Protein AF-A0AAD6YUY4-F1 (afdb_monomer)

Mean predicted aligned error: 8.73 Å

pLDDT: mean 89.83, std 7.48, range [63.25, 96.75]

Radius of gyration: 22.2 Å; Cα contacts (8 Å, |Δi|>4): 56; chains: 1; bounding box: 45×24×54 Å

Foldseek 3Di:
DPLVVVCVVVVHDSVLSVLQVVCCVVPVDSDDPCCPPDDDDLDDPVLLVVLVVVCVVPVPDDLVNSQVVCCVPPVGRDDSVVSVVSVD

Secondary structure (DSSP, 8-state):
--HHHHHHHTT--HHHHHHHHHHHHHHSSSS--GGGSSSPPSS-HHHHHHHHHHHHH-TT--HHHHHHHHHHHH-----HHHHHHHH-

Solvent-accessible surface area (backbone atoms only — not comparable to full-atom values): 5424 Å² total; per-residue (Å²): 133,59,54,61,60,53,15,62,76,66,76,44,62,48,69,56,46,48,50,40,53,51,37,29,74,74,71,75,37,78,67,84,58,67,93,75,64,74,82,81,68,90,70,44,76,65,55,52,52,50,54,50,51,51,40,73,76,38,76,87,63,50,64,65,59,52,33,51,51,38,30,76,77,67,76,38,91,60,56,60,69,56,54,54,65,72,74,106

InterPro domains:
  IPR009057 Homedomain-like superfamily [SSF46689] (2-88)

Organism: NCBI:txid153505

Structure (mmCIF, N/CA/C/O backbone):
data_AF-A0AAD6YUY4-F1
#
_entry.id   AF-A0AAD6YUY4-F1
#
loop_
_atom_site.group_PDB
_atom_site.id
_atom_site.type_symbol
_atom_site.label_atom_id
_atom_site.label_alt_id
_atom_site.label_comp_id
_atom_site.label_asym_id
_atom_site.label_entity_id
_atom_site.label_seq_id
_atom_site.pdbx_PDB_ins_code
_atom_site.Cartn_x
_atom_site.Cartn_y
_atom_site.Cartn_z
_atom_site.occupancy
_atom_site.B_iso_or_equiv
_atom_site.auth_seq_id
_atom_site.auth_comp_id
_atom_site.auth_asym_id
_atom_site.auth_atom_id
_atom_site.pdbx_PDB_model_num
ATOM 1 N N . LYS A 1 1 ? 26.909 0.422 -26.965 1.00 74.62 1 LYS A N 1
ATOM 2 C CA . LYS A 1 1 ? 27.008 -0.909 -27.617 1.00 74.62 1 LYS A CA 1
ATOM 3 C C . LYS A 1 1 ? 25.685 -1.203 -28.296 1.00 74.62 1 LYS A C 1
ATOM 5 O O . LYS A 1 1 ? 24.655 -0.849 -27.726 1.00 74.62 1 LYS A O 1
ATOM 10 N N . LYS A 1 2 ? 25.686 -1.786 -29.495 1.00 90.25 2 LYS A N 1
ATOM 11 C CA . LYS A 1 2 ? 24.427 -2.174 -30.150 1.00 90.25 2 LYS A CA 1
ATOM 12 C C . LYS A 1 2 ? 23.823 -3.381 -29.405 1.00 90.25 2 LYS A C 1
ATOM 14 O O . LYS A 1 2 ? 24.590 -4.240 -28.970 1.00 90.25 2 LYS A O 1
ATOM 19 N N . PRO A 1 3 ? 22.485 -3.498 -29.265 1.00 89.75 3 PRO A N 1
ATOM 20 C CA . PRO A 1 3 ? 21.855 -4.638 -28.584 1.00 89.75 3 PRO A CA 1
ATOM 21 C C . PRO A 1 3 ? 22.274 -6.002 -29.152 1.00 89.75 3 PRO A C 1
ATOM 23 O O . PRO A 1 3 ? 22.379 -6.974 -28.413 1.00 89.75 3 PRO A O 1
ATOM 26 N N . THR A 1 4 ? 22.575 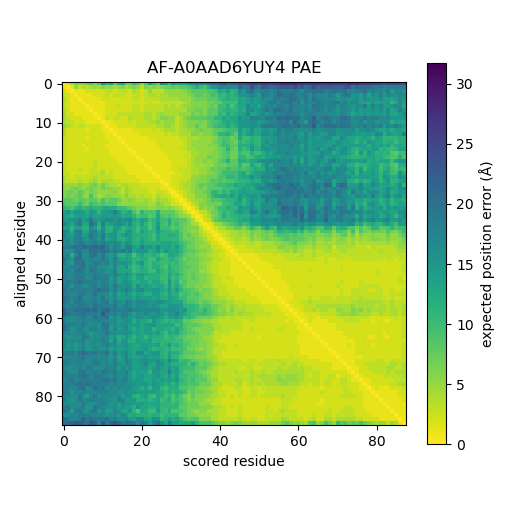-6.059 -30.451 1.00 93.25 4 THR A N 1
ATOM 27 C CA . THR A 1 4 ? 23.045 -7.261 -31.151 1.00 93.25 4 THR A CA 1
ATOM 28 C C . THR A 1 4 ? 24.422 -7.729 -30.676 1.00 93.25 4 THR A C 1
ATOM 30 O O . THR A 1 4 ? 24.636 -8.923 -30.519 1.00 93.25 4 THR A O 1
ATOM 33 N N . GLU A 1 5 ? 25.347 -6.806 -30.401 1.00 95.44 5 GLU A N 1
ATOM 34 C CA . GLU A 1 5 ? 26.692 -7.136 -29.901 1.00 95.44 5 GLU A CA 1
ATOM 35 C C . GLU A 1 5 ? 26.614 -7.731 -28.491 1.00 95.44 5 GLU A C 1
ATOM 37 O O . GLU A 1 5 ? 27.287 -8.710 -28.184 1.00 95.44 5 GLU A O 1
ATOM 42 N N . ILE A 1 6 ? 25.745 -7.158 -27.651 1.00 92.12 6 ILE A N 1
ATOM 43 C CA . ILE A 1 6 ? 25.480 -7.643 -26.291 1.00 92.12 6 ILE A CA 1
ATOM 44 C C . ILE A 1 6 ? 24.863 -9.045 -26.350 1.00 92.12 6 ILE A C 1
ATOM 46 O O . ILE A 1 6 ? 25.326 -9.943 -25.651 1.00 92.12 6 ILE A O 1
ATOM 50 N N . ALA A 1 7 ? 23.869 -9.237 -27.222 1.00 94.88 7 ALA A N 1
ATOM 51 C CA . ALA A 1 7 ? 23.186 -10.511 -27.423 1.00 94.88 7 ALA A CA 1
ATOM 52 C C . ALA A 1 7 ? 24.151 -11.634 -27.829 1.00 94.88 7 ALA A C 1
ATOM 54 O O . ALA A 1 7 ? 24.113 -12.706 -27.237 1.00 94.88 7 ALA A O 1
ATOM 55 N N . ILE A 1 8 ? 25.053 -11.359 -28.778 1.00 94.88 8 ILE A N 1
ATOM 56 C CA . ILE A 1 8 ? 26.082 -12.312 -29.217 1.00 94.88 8 ILE A CA 1
ATOM 57 C C . ILE A 1 8 ? 27.076 -12.600 -28.084 1.00 94.88 8 ILE A C 1
ATOM 59 O O . ILE A 1 8 ? 27.416 -13.752 -27.847 1.00 94.88 8 ILE A O 1
ATOM 63 N N . SER A 1 9 ? 27.527 -11.572 -27.356 1.00 96.75 9 SER A N 1
ATOM 64 C CA . SER A 1 9 ? 28.524 -11.745 -26.287 1.00 96.75 9 SER A CA 1
ATOM 65 C C . SER A 1 9 ? 28.022 -12.535 -25.074 1.00 96.75 9 SER A C 1
ATOM 67 O O . SER A 1 9 ? 28.824 -13.152 -24.381 1.00 96.75 9 SER A O 1
ATOM 69 N N . LEU A 1 10 ? 26.714 -12.489 -24.807 1.00 93.75 10 LEU A N 1
ATOM 70 C CA . LEU A 1 10 ? 26.075 -13.129 -23.655 1.00 93.75 10 LEU A CA 1
ATOM 71 C C . LEU A 1 10 ? 25.272 -14.382 -24.039 1.00 93.75 10 LEU A C 1
ATOM 73 O O . LEU A 1 10 ? 24.556 -14.905 -23.190 1.00 93.75 10 LEU A O 1
ATOM 77 N N . ASP A 1 11 ? 25.352 -14.811 -25.302 1.00 95.31 11 ASP A N 1
ATOM 78 C CA . ASP A 1 11 ? 24.587 -15.928 -25.872 1.00 95.31 11 ASP A CA 1
ATOM 79 C C . ASP A 1 11 ? 23.091 -15.884 -25.502 1.00 95.31 11 ASP A C 1
ATOM 81 O O . ASP A 1 11 ? 22.509 -16.814 -24.944 1.00 95.31 11 ASP A O 1
ATOM 85 N N . MET A 1 12 ? 22.455 -14.736 -25.761 1.00 94.25 12 MET A N 1
ATOM 86 C CA . MET A 1 12 ? 21.044 -14.516 -25.440 1.00 94.25 12 MET A CA 1
ATOM 87 C C . MET A 1 12 ? 20.264 -13.926 -26.615 1.00 94.25 12 MET A C 1
ATOM 89 O O . MET A 1 12 ? 20.818 -13.185 -27.429 1.00 94.25 12 MET A O 1
ATOM 93 N N . PRO A 1 13 ? 18.943 -14.166 -26.705 1.00 96.75 13 PRO A N 1
ATOM 94 C CA . PRO A 1 13 ? 18.133 -13.577 -27.762 1.00 96.75 13 PRO A CA 1
ATOM 95 C C . PRO A 1 13 ? 18.148 -12.043 -27.712 1.00 96.75 13 PRO A C 1
ATOM 97 O O . PRO A 1 13 ? 17.933 -11.441 -26.659 1.00 96.75 13 PRO A O 1
ATOM 100 N N . VAL A 1 14 ? 18.276 -11.395 -28.876 1.00 95.62 14 VAL A N 1
ATOM 101 C CA . VAL A 1 14 ? 18.278 -9.920 -29.012 1.00 95.62 14 VAL A CA 1
ATOM 102 C C . VAL A 1 14 ? 17.060 -9.274 -28.337 1.00 95.62 14 VAL A C 1
ATOM 104 O O . VAL A 1 14 ? 17.173 -8.221 -27.711 1.00 95.62 14 VAL A O 1
ATOM 107 N N . ARG A 1 15 ? 15.900 -9.941 -28.393 1.00 95.38 15 ARG A N 1
ATOM 108 C CA . ARG A 1 15 ? 14.655 -9.488 -27.754 1.00 95.38 15 ARG A CA 1
ATOM 109 C C . ARG A 1 15 ? 14.774 -9.353 -26.230 1.00 95.38 15 ARG A C 1
ATOM 111 O O . ARG A 1 15 ? 14.116 -8.491 -25.653 1.00 95.38 15 ARG A O 1
ATOM 118 N N . VAL A 1 16 ? 15.582 -10.191 -25.576 1.00 93.75 16 VAL A N 1
ATOM 119 C CA . VAL A 1 16 ? 15.817 -10.132 -24.122 1.00 93.75 16 VAL A CA 1
ATOM 120 C C . VAL A 1 16 ? 16.635 -8.890 -23.786 1.00 93.75 16 VAL A C 1
ATOM 122 O O . VAL A 1 16 ? 16.208 -8.095 -22.954 1.00 93.75 16 VAL A O 1
ATOM 125 N N . VAL A 1 17 ? 17.735 -8.661 -24.509 1.00 94.56 17 VAL A N 1
ATOM 126 C CA . VAL A 1 17 ? 18.574 -7.461 -24.355 1.00 94.56 17 VAL A CA 1
ATOM 127 C C . VAL A 1 17 ? 17.752 -6.188 -24.552 1.00 94.56 17 VAL A C 1
ATOM 129 O O . VAL A 1 17 ? 17.816 -5.275 -23.735 1.00 94.56 17 VAL A O 1
ATOM 132 N N . GLN A 1 18 ? 16.935 -6.137 -25.606 1.00 94.69 18 GLN A N 1
ATOM 133 C CA . GLN A 1 18 ? 16.073 -4.986 -25.883 1.00 94.69 18 GLN A CA 1
ATOM 134 C C . GLN A 1 18 ? 15.068 -4.723 -24.755 1.00 94.69 18 GLN A C 1
ATOM 136 O O . GLN A 1 18 ? 14.914 -3.578 -24.344 1.00 94.69 18 GLN A O 1
ATOM 141 N N . ARG A 1 19 ? 14.423 -5.767 -24.215 1.00 92.38 19 ARG A 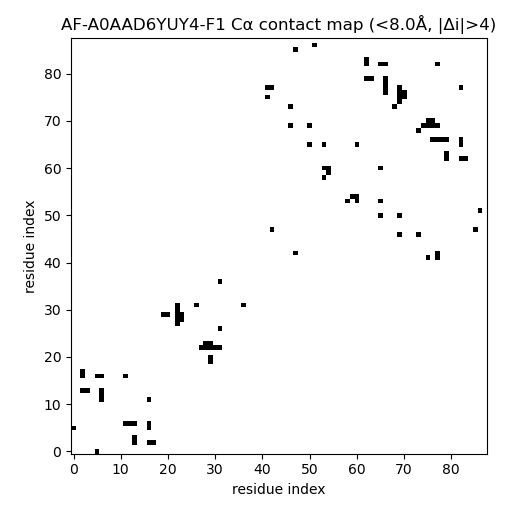N 1
ATOM 142 C CA . ARG A 1 19 ? 13.484 -5.638 -23.086 1.00 92.38 19 ARG A CA 1
ATOM 143 C C . ARG A 1 19 ? 14.161 -5.170 -21.803 1.00 92.38 19 ARG A C 1
ATOM 145 O O . ARG A 1 19 ? 13.584 -4.360 -21.083 1.00 92.38 19 ARG A O 1
ATOM 152 N N . VAL A 1 20 ? 15.368 -5.656 -21.524 1.00 92.31 20 VAL A N 1
ATOM 153 C CA . VAL A 1 20 ? 16.150 -5.232 -20.354 1.00 92.31 20 VAL A CA 1
ATOM 154 C C . VAL A 1 20 ? 16.546 -3.761 -20.481 1.00 92.31 20 VAL A C 1
ATOM 156 O O . VAL A 1 20 ? 16.327 -2.996 -19.548 1.00 92.31 20 VAL A O 1
ATOM 159 N N . ILE A 1 21 ? 17.039 -3.340 -21.651 1.00 92.94 21 ILE A N 1
ATOM 160 C CA . ILE A 1 21 ? 17.370 -1.932 -21.924 1.00 92.94 21 ILE A CA 1
ATOM 161 C C . ILE A 1 21 ? 16.125 -1.046 -21.816 1.00 92.94 21 ILE A C 1
ATOM 163 O O . ILE A 1 21 ? 16.187 0.026 -21.225 1.00 92.94 21 ILE A O 1
ATOM 167 N N . GLN A 1 22 ? 14.992 -1.488 -22.365 1.00 92.25 22 GLN A N 1
ATOM 168 C CA . GLN A 1 22 ? 13.735 -0.754 -22.260 1.00 92.25 22 GLN A CA 1
ATOM 169 C C . GLN A 1 22 ? 13.309 -0.588 -20.796 1.00 92.25 22 GLN A C 1
ATOM 171 O O . GLN A 1 22 ? 13.026 0.527 -20.378 1.00 92.25 22 GLN A O 1
ATOM 176 N N . THR A 1 23 ? 13.326 -1.670 -20.012 1.00 90.75 23 THR A N 1
ATOM 177 C CA . THR A 1 23 ? 12.985 -1.622 -18.580 1.00 90.75 23 THR A CA 1
ATOM 178 C C . THR A 1 23 ? 13.904 -0.654 -17.833 1.00 90.75 23 THR A C 1
ATOM 180 O O . THR A 1 23 ? 13.418 0.213 -17.114 1.00 90.75 23 THR A O 1
ATOM 183 N N . TRP A 1 24 ? 15.213 -0.719 -18.083 1.00 91.62 24 TRP A N 1
ATOM 184 C CA . TRP A 1 24 ? 16.182 0.205 -17.495 1.00 91.62 24 TRP A CA 1
ATOM 185 C C . TRP A 1 24 ? 15.903 1.668 -17.858 1.00 91.62 24 TRP A C 1
ATOM 187 O O . TRP A 1 24 ? 15.949 2.536 -16.995 1.00 91.62 24 TRP A O 1
ATOM 197 N N . ASN A 1 25 ? 15.578 1.954 -19.118 1.00 92.31 25 ASN A N 1
ATOM 198 C CA . ASN A 1 25 ? 15.277 3.318 -19.552 1.00 92.31 25 ASN A CA 1
ATOM 199 C C . ASN A 1 25 ? 13.957 3.850 -18.973 1.00 92.31 25 ASN A C 1
ATOM 201 O O . ASN A 1 25 ? 13.817 5.055 -18.798 1.00 92.31 25 ASN A O 1
ATOM 205 N N . GLU A 1 26 ? 12.989 2.971 -18.707 1.00 89.81 26 GLU A N 1
ATOM 206 C CA . GLU A 1 26 ? 11.682 3.345 -18.160 1.00 89.81 26 GLU A CA 1
ATOM 207 C C . GLU A 1 26 ? 11.718 3.581 -16.646 1.00 89.81 26 GLU A C 1
ATOM 209 O O . GLU A 1 26 ? 11.106 4.535 -16.173 1.00 89.81 26 GLU A O 1
ATOM 214 N N . ILE A 1 27 ? 12.391 2.710 -15.884 1.00 87.44 27 ILE A N 1
ATOM 215 C CA . ILE A 1 27 ? 12.324 2.718 -14.410 1.00 87.44 27 ILE A CA 1
ATOM 216 C C . ILE A 1 27 ? 13.683 2.836 -13.709 1.00 87.44 27 ILE A C 1
ATOM 218 O O . ILE A 1 27 ? 13.722 2.907 -12.487 1.00 87.44 27 ILE A O 1
ATOM 222 N N . GLY A 1 28 ? 14.799 2.848 -14.443 1.00 88.62 28 GLY A N 1
ATOM 223 C CA . GLY A 1 28 ? 16.147 2.885 -13.859 1.00 88.62 28 GLY A CA 1
ATOM 224 C C . GLY A 1 28 ? 16.575 1.583 -13.175 1.00 88.62 28 GLY A C 1
ATOM 225 O O . GLY A 1 28 ? 17.624 1.541 -12.542 1.00 88.62 28 GLY A O 1
ATOM 226 N N . GLU A 1 29 ? 15.783 0.517 -13.309 1.00 86.12 29 GLU A N 1
ATOM 227 C CA . GLU A 1 29 ? 16.053 -0.805 -12.749 1.00 86.12 29 GLU A CA 1
ATOM 228 C C . GLU A 1 29 ? 15.863 -1.899 -13.805 1.00 86.12 29 GLU A C 1
ATOM 230 O O . GLU A 1 29 ? 15.152 -1.740 -14.796 1.00 86.12 29 GLU A O 1
ATOM 235 N N . VAL A 1 30 ? 16.516 -3.043 -13.598 1.00 83.62 30 VAL A N 1
ATOM 236 C CA . VAL A 1 30 ? 16.445 -4.198 -14.513 1.00 83.62 30 VAL A CA 1
ATOM 237 C C . VAL A 1 30 ? 15.182 -5.035 -14.275 1.00 83.62 30 VAL A C 1
ATOM 239 O O . VAL A 1 30 ? 14.683 -5.688 -15.193 1.00 83.62 30 VAL A O 1
ATOM 242 N N . CYS A 1 31 ? 14.642 -4.999 -13.057 1.00 79.12 31 CYS A N 1
ATOM 243 C CA . CYS A 1 31 ? 13.471 -5.763 -12.648 1.00 79.12 31 CYS A CA 1
ATOM 244 C C . CYS A 1 31 ? 12.358 -4.808 -12.225 1.00 79.12 31 CYS A C 1
ATOM 246 O O . CYS A 1 31 ? 12.569 -3.946 -11.383 1.00 79.12 31 CYS A O 1
ATOM 248 N N . ARG A 1 32 ? 11.144 -5.004 -12.743 1.00 77.25 32 ARG A N 1
ATOM 249 C CA . ARG A 1 32 ? 9.958 -4.369 -12.158 1.00 77.25 32 ARG A CA 1
ATOM 250 C C . ARG A 1 32 ? 9.637 -5.097 -10.858 1.00 77.25 32 ARG A C 1
ATOM 252 O O . ARG A 1 32 ? 9.246 -6.266 -10.906 1.00 77.25 32 ARG A O 1
ATOM 259 N N . ASP A 1 33 ? 9.815 -4.440 -9.714 1.00 72.81 33 ASP A N 1
ATOM 260 C CA . ASP A 1 33 ? 9.379 -5.018 -8.444 1.00 72.81 33 ASP A CA 1
ATOM 261 C C . ASP A 1 33 ? 7.867 -5.294 -8.525 1.00 72.81 33 ASP A C 1
ATOM 263 O O . ASP A 1 33 ? 7.070 -4.444 -8.937 1.00 72.81 33 ASP A O 1
ATOM 267 N N . ARG A 1 34 ? 7.469 -6.515 -8.152 1.00 66.25 34 ARG A N 1
ATOM 268 C CA . ARG A 1 34 ? 6.064 -6.944 -8.142 1.00 66.25 34 ARG A CA 1
ATOM 269 C C . ARG A 1 34 ? 5.208 -6.054 -7.249 1.00 66.25 34 ARG A C 1
ATOM 271 O O . ARG A 1 34 ? 4.013 -5.953 -7.497 1.00 66.25 34 ARG A O 1
ATOM 278 N N . ARG A 1 35 ? 5.816 -5.373 -6.271 1.00 64.19 35 ARG A N 1
ATOM 279 C CA . ARG A 1 35 ? 5.163 -4.363 -5.427 1.00 64.19 35 ARG A CA 1
ATOM 280 C C . ARG A 1 35 ? 4.519 -3.221 -6.222 1.00 64.19 35 ARG A C 1
ATOM 282 O O . ARG A 1 35 ? 3.559 -2.637 -5.733 1.00 64.19 35 ARG A O 1
ATOM 289 N N . TYR A 1 36 ? 4.988 -2.941 -7.440 1.00 63.25 36 TYR A N 1
ATOM 290 C CA . TYR A 1 36 ? 4.450 -1.887 -8.314 1.00 63.25 36 TYR A CA 1
ATOM 291 C C . TYR A 1 36 ? 3.592 -2.422 -9.468 1.00 63.25 36 TYR A C 1
ATOM 293 O O . TYR A 1 36 ? 3.144 -1.655 -10.319 1.00 63.25 36 TYR A O 1
ATOM 301 N N . ILE A 1 37 ? 3.372 -3.738 -9.532 1.00 69.94 37 ILE A N 1
ATOM 302 C CA . ILE A 1 37 ? 2.588 -4.370 -10.592 1.00 69.94 37 ILE A CA 1
ATOM 303 C C . ILE A 1 37 ? 1.176 -4.634 -10.062 1.00 69.94 37 ILE A C 1
ATOM 305 O O . ILE A 1 37 ? 0.968 -5.538 -9.258 1.00 69.94 37 ILE A O 1
ATOM 309 N N . GLY A 1 38 ? 0.195 -3.874 -10.555 1.00 75.69 38 GLY A N 1
ATOM 310 C CA . GLY A 1 38 ? -1.227 -4.082 -10.265 1.00 75.69 38 GLY A CA 1
ATOM 311 C C . GLY A 1 38 ? -1.923 -2.863 -9.660 1.00 75.69 38 GLY A C 1
ATOM 312 O O . GLY A 1 38 ? -1.394 -1.753 -9.666 1.00 75.69 38 GLY A O 1
ATOM 313 N N . ARG A 1 39 ? -3.148 -3.069 -9.161 1.00 77.44 39 ARG A N 1
ATOM 314 C CA . ARG A 1 39 ? -3.913 -2.031 -8.458 1.00 77.44 39 ARG A CA 1
ATOM 315 C C . ARG A 1 39 ? -3.301 -1.808 -7.076 1.00 77.44 39 ARG A C 1
ATOM 317 O O . ARG A 1 39 ? -3.072 -2.775 -6.353 1.00 77.44 39 ARG A O 1
ATOM 324 N N . ALA A 1 40 ? -3.090 -0.545 -6.709 1.00 77.19 40 ALA A N 1
ATOM 325 C CA . ALA A 1 40 ? -2.651 -0.195 -5.365 1.00 77.19 40 ALA A CA 1
ATOM 326 C C . ALA A 1 40 ? -3.637 -0.754 -4.316 1.00 77.19 40 ALA A C 1
ATOM 328 O O . ALA A 1 40 ? -4.855 -0.661 -4.519 1.00 77.19 40 ALA A O 1
ATOM 329 N N . PRO A 1 41 ? -3.144 -1.357 -3.220 1.00 78.94 41 PRO A N 1
ATOM 330 C CA . PRO A 1 41 ? -4.006 -1.831 -2.147 1.00 78.94 41 PRO A CA 1
ATOM 331 C C . PRO A 1 41 ? -4.767 -0.658 -1.516 1.00 78.94 41 PRO A C 1
ATOM 333 O O . PRO A 1 41 ? -4.226 0.436 -1.378 1.00 78.94 41 PRO A O 1
ATOM 336 N N . LEU A 1 42 ? -6.021 -0.898 -1.116 1.00 82.50 42 LEU A N 1
ATOM 337 C CA . LEU A 1 42 ? -6.838 0.095 -0.399 1.00 82.50 42 LEU A CA 1
ATOM 338 C C . LEU A 1 42 ? -6.215 0.466 0.960 1.00 82.50 42 LEU A C 1
ATOM 340 O O . LEU A 1 42 ? -6.256 1.619 1.382 1.00 82.50 42 LEU A O 1
ATOM 344 N N . MET A 1 43 ? -5.591 -0.509 1.626 1.00 85.88 43 MET A N 1
ATOM 345 C CA . MET A 1 43 ? -4.832 -0.280 2.853 1.00 85.88 43 MET A CA 1
ATOM 346 C C . MET A 1 43 ? -3.455 0.294 2.517 1.00 85.88 43 MET A C 1
ATOM 348 O O . MET A 1 43 ? -2.578 -0.406 2.009 1.00 85.88 43 MET A O 1
ATOM 352 N N . SER A 1 44 ? -3.270 1.579 2.817 1.00 88.94 44 SER A N 1
ATOM 353 C CA . SER A 1 44 ? -1.960 2.217 2.804 1.00 88.94 44 SER A CA 1
ATOM 354 C C . SER A 1 44 ? -1.147 1.768 4.027 1.00 88.94 44 SER A C 1
ATOM 356 O O . SER A 1 44 ? -1.725 1.362 5.040 1.00 88.94 44 SER A O 1
ATOM 358 N N . PRO A 1 45 ? 0.189 1.910 4.003 1.00 89.94 45 PRO A N 1
ATOM 359 C CA . PRO A 1 45 ? 1.024 1.627 5.169 1.00 89.94 45 PRO A CA 1
ATOM 360 C C . PRO A 1 45 ? 0.614 2.410 6.426 1.00 89.94 45 PRO A C 1
ATOM 362 O O . PRO A 1 45 ? 0.802 1.921 7.537 1.00 89.94 45 PRO A O 1
ATOM 365 N N . ASN A 1 46 ? 0.046 3.609 6.265 1.00 91.19 46 ASN A N 1
ATOM 366 C CA . ASN A 1 46 ? -0.432 4.412 7.389 1.00 91.19 46 ASN A CA 1
ATOM 367 C C . ASN A 1 46 ? -1.705 3.819 8.001 1.00 91.19 46 ASN A C 1
ATOM 369 O O . ASN A 1 46 ? -1.805 3.759 9.222 1.00 91.19 46 ASN A O 1
ATOM 373 N N . HIS A 1 47 ? -2.623 3.305 7.177 1.00 92.19 47 HIS A N 1
ATOM 374 C CA . HIS A 1 47 ? -3.836 2.637 7.666 1.00 92.19 47 HIS A CA 1
ATOM 375 C C . HIS A 1 47 ? -3.481 1.346 8.407 1.00 92.19 47 HIS A C 1
ATOM 377 O O . HIS A 1 47 ? -4.060 1.055 9.447 1.00 92.19 47 HIS A O 1
ATOM 383 N N . CYS A 1 48 ? -2.470 0.607 7.932 1.00 92.25 48 CYS A N 1
ATOM 384 C CA . CYS A 1 48 ? -1.969 -0.570 8.643 1.00 92.25 48 CYS A CA 1
ATOM 385 C C . CYS A 1 48 ? -1.399 -0.206 10.021 1.00 92.25 48 CYS A C 1
ATOM 387 O O . CYS A 1 48 ? -1.688 -0.889 10.996 1.00 92.25 48 CYS A O 1
ATOM 389 N N . LYS A 1 49 ? -0.612 0.874 10.121 1.00 93.56 49 LYS A N 1
ATOM 390 C CA . LYS A 1 49 ? -0.071 1.344 11.409 1.00 93.56 49 LYS A CA 1
ATOM 391 C C . LYS A 1 49 ? -1.171 1.773 12.373 1.00 93.56 49 LYS A C 1
ATOM 393 O O . LYS A 1 49 ? -1.102 1.437 13.547 1.00 93.56 49 LYS A O 1
ATOM 398 N N . PHE A 1 50 ? -2.169 2.495 11.873 1.00 93.06 50 PHE A N 1
ATOM 399 C CA . PHE A 1 50 ? -3.319 2.903 12.671 1.00 93.06 50 PHE A CA 1
ATOM 400 C C . PHE A 1 50 ? -4.098 1.689 13.193 1.00 93.06 50 PHE A C 1
ATOM 402 O O . PHE A 1 50 ? -4.348 1.585 14.388 1.00 93.06 50 PHE A O 1
ATOM 409 N N . MET A 1 51 ? -4.382 0.719 12.322 1.00 93.19 51 MET A N 1
ATOM 410 C CA . MET A 1 51 ? -5.044 -0.526 12.705 1.00 93.19 51 MET A CA 1
ATOM 411 C C . MET A 1 51 ? -4.253 -1.304 13.769 1.00 93.19 51 MET A C 1
ATOM 413 O O . MET A 1 51 ? -4.842 -1.809 14.719 1.00 93.19 51 MET A O 1
ATOM 417 N N . LEU A 1 52 ? -2.923 -1.381 13.644 1.00 93.44 52 LEU A N 1
ATOM 418 C CA . LEU A 1 52 ? -2.073 -2.011 14.659 1.00 93.44 52 LEU A CA 1
ATOM 419 C C . LEU A 1 52 ? -2.146 -1.269 15.999 1.00 93.44 52 LEU A C 1
ATOM 421 O O . LEU A 1 52 ? -2.299 -1.913 17.030 1.00 93.44 52 LEU A O 1
ATOM 425 N N . ALA A 1 53 ? -2.119 0.066 15.985 1.00 94.06 53 ALA A N 1
ATOM 426 C CA . ALA A 1 53 ? -2.257 0.870 17.197 1.00 94.06 53 ALA A CA 1
ATOM 427 C C . ALA A 1 53 ? -3.623 0.669 17.886 1.00 94.06 53 ALA A C 1
ATOM 429 O O . ALA A 1 53 ? -3.681 0.596 19.112 1.00 94.06 53 ALA A O 1
ATOM 430 N N . LEU A 1 54 ? -4.710 0.521 17.115 1.00 93.25 54 LEU A N 1
ATOM 431 C CA . LEU A 1 54 ? -6.035 0.196 17.659 1.00 93.25 54 LEU A CA 1
ATOM 432 C C . LEU A 1 54 ? -6.038 -1.152 18.385 1.00 93.25 54 LEU A C 1
ATOM 434 O O . LEU A 1 54 ? -6.546 -1.247 19.501 1.00 93.25 54 LEU A O 1
ATOM 438 N N . VAL A 1 55 ? -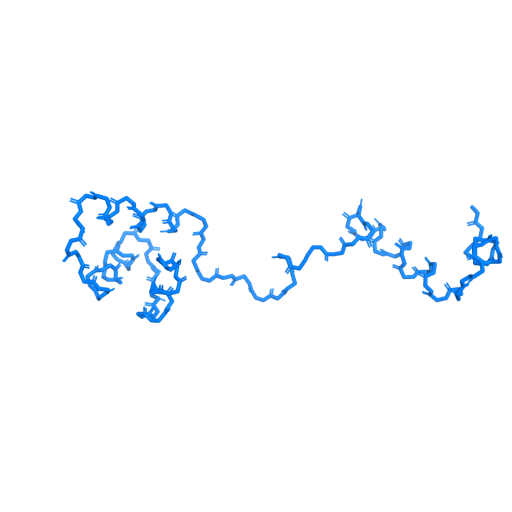5.444 -2.180 17.776 1.00 94.12 55 VAL A N 1
ATOM 439 C CA . VAL A 1 55 ? -5.364 -3.524 18.369 1.00 94.12 55 VAL A CA 1
ATOM 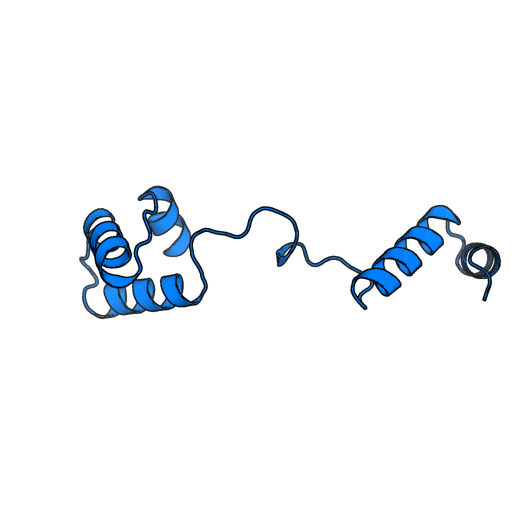440 C C . VAL A 1 55 ? -4.448 -3.540 19.596 1.00 94.12 55 VAL A C 1
ATOM 442 O O . VAL A 1 55 ? -4.757 -4.205 20.581 1.00 94.12 55 VAL A O 1
ATOM 445 N N . GLU A 1 56 ? -3.349 -2.783 19.584 1.00 94.56 56 GLU A N 1
ATOM 446 C CA . GLU A 1 56 ? -2.474 -2.631 20.754 1.00 94.56 56 GLU A CA 1
ATOM 447 C C . GLU A 1 56 ? -3.195 -1.961 21.933 1.00 94.56 56 GLU A C 1
ATOM 449 O O . GLU A 1 56 ? -2.989 -2.349 23.083 1.00 94.56 56 GLU A O 1
ATOM 454 N N . GLN A 1 57 ? -4.059 -0.978 21.662 1.00 94.75 57 GLN A N 1
ATOM 455 C CA . GLN A 1 57 ? -4.833 -0.284 22.690 1.00 94.75 57 GLN A CA 1
ATOM 456 C C . GLN A 1 57 ? -6.022 -1.115 23.200 1.00 94.75 57 GLN A C 1
ATOM 458 O O . GLN A 1 57 ? -6.318 -1.092 24.397 1.00 94.75 57 GLN A O 1
ATOM 463 N N . LYS A 1 58 ? -6.711 -1.835 22.307 1.00 93.94 58 LYS A N 1
ATOM 464 C CA . LYS A 1 58 ? -7.869 -2.687 22.608 1.00 93.94 58 LYS A CA 1
ATOM 465 C C . LYS A 1 58 ? -7.702 -4.044 21.902 1.00 93.94 58 LYS A C 1
ATOM 467 O O . LYS A 1 58 ? -8.181 -4.207 20.783 1.00 93.94 58 LYS A O 1
ATOM 472 N N . PRO A 1 59 ? -7.077 -5.040 22.553 1.00 91.50 59 PRO A N 1
ATOM 473 C CA . PRO A 1 59 ? -6.840 -6.354 21.944 1.00 91.50 59 PRO A CA 1
ATOM 474 C C . PRO A 1 59 ? -8.121 -7.127 21.607 1.00 91.50 59 PRO A C 1
ATOM 476 O O . PRO A 1 59 ? -8.139 -7.901 20.656 1.00 91.50 59 PRO A O 1
ATOM 479 N N . ASP A 1 60 ? -9.196 -6.884 22.362 1.00 9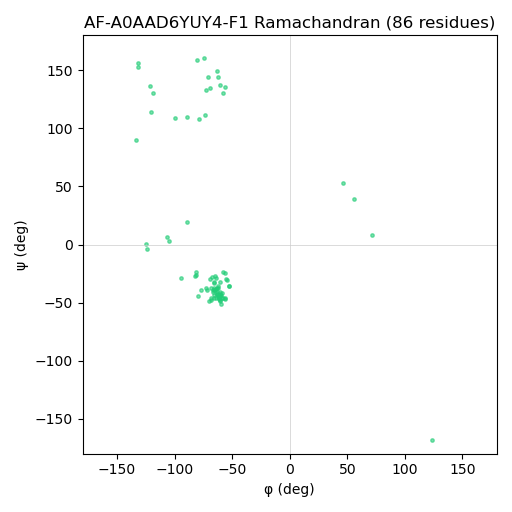4.06 60 ASP A N 1
ATOM 480 C CA . ASP A 1 60 ? -10.507 -7.524 22.181 1.00 94.06 60 ASP A CA 1
ATOM 481 C C . ASP A 1 60 ? -11.420 -6.749 21.208 1.00 94.06 60 ASP A C 1
ATOM 483 O O . ASP A 1 60 ? -12.643 -6.883 21.256 1.00 94.06 60 ASP A O 1
ATOM 487 N N . ILE A 1 61 ? -10.851 -5.877 20.369 1.00 94.56 61 ILE A N 1
ATOM 488 C CA . ILE A 1 61 ? -11.604 -5.143 19.348 1.00 94.56 61 ILE A CA 1
ATOM 489 C C . ILE A 1 61 ? -12.089 -6.100 18.249 1.00 94.56 61 ILE A C 1
ATOM 491 O O . ILE A 1 61 ? -11.337 -6.943 17.749 1.00 94.56 61 ILE A O 1
ATOM 495 N N . TYR A 1 62 ? -13.353 -5.972 17.857 1.00 95.38 62 TYR A N 1
ATOM 496 C CA . TYR A 1 62 ? -13.917 -6.761 16.768 1.00 95.38 62 TYR A CA 1
ATOM 497 C C . TYR A 1 62 ? -13.535 -6.183 15.397 1.00 95.38 62 TYR A C 1
ATOM 499 O O . TYR A 1 62 ? -13.162 -5.019 15.251 1.00 95.38 62 TYR A O 1
ATOM 507 N N . LEU A 1 63 ? -13.607 -7.015 14.355 1.00 94.19 63 LEU A N 1
ATOM 508 C CA . LEU A 1 63 ? -13.210 -6.614 12.999 1.00 94.19 63 LEU A CA 1
ATOM 509 C C . LEU A 1 63 ? -14.112 -5.519 12.409 1.00 94.19 63 LEU A C 1
ATOM 511 O O . LEU A 1 63 ? -13.639 -4.708 11.619 1.00 94.19 63 LEU A O 1
ATOM 515 N N . ASP A 1 64 ? -15.394 -5.524 12.755 1.00 95.69 64 ASP A N 1
ATOM 516 C CA . ASP A 1 64 ? -16.375 -4.508 12.367 1.00 95.69 64 ASP A CA 1
ATOM 517 C C . ASP A 1 64 ? -16.157 -3.189 13.115 1.00 95.69 64 ASP A C 1
ATOM 519 O O . ASP A 1 64 ? -16.212 -2.135 12.491 1.00 95.69 64 ASP A O 1
ATOM 523 N N . GLU A 1 65 ? -15.783 -3.232 14.395 1.00 95.50 65 GLU A N 1
ATOM 524 C CA . GLU A 1 65 ? -15.348 -2.035 15.133 1.00 95.50 65 GLU A CA 1
ATOM 525 C C . GLU A 1 65 ? -14.099 -1.403 14.488 1.00 95.50 65 GLU A C 1
ATOM 527 O O . GLU A 1 65 ? -14.035 -0.189 14.302 1.00 95.50 65 GLU A O 1
ATOM 532 N N . ILE A 1 66 ? -13.115 -2.216 14.073 1.00 94.38 66 ILE A N 1
ATOM 533 C CA . ILE A 1 66 ? -11.947 -1.721 13.321 1.00 94.38 66 ILE A CA 1
ATOM 534 C C . ILE A 1 66 ? -12.382 -1.079 11.993 1.00 94.38 66 ILE A C 1
ATOM 536 O O . ILE A 1 66 ? -11.816 -0.060 11.590 1.00 94.38 66 ILE A O 1
ATOM 540 N N . GLN A 1 67 ? -13.350 -1.675 11.289 1.00 95.69 67 GLN A N 1
ATOM 541 C CA . GLN A 1 67 ? -13.877 -1.122 10.039 1.00 95.69 67 GLN A CA 1
ATOM 542 C C . GLN A 1 67 ? -14.507 0.254 10.271 1.00 95.69 67 GLN A C 1
ATOM 544 O O . GLN A 1 67 ? -14.231 1.180 9.508 1.00 95.69 67 GLN A O 1
ATOM 549 N N . GLU A 1 68 ? -15.314 0.394 11.323 1.00 95.94 68 GLU A N 1
ATOM 550 C CA . GLU A 1 68 ? -15.935 1.661 11.705 1.00 95.94 68 GLU A CA 1
ATOM 551 C C . GLU A 1 68 ? -14.885 2.729 12.025 1.00 95.94 68 GLU A C 1
ATOM 553 O O . GLU A 1 68 ? -14.951 3.826 11.475 1.00 95.94 68 GLU A O 1
ATOM 558 N N . GLU A 1 69 ? -13.867 2.409 12.825 1.00 94.38 69 GLU A N 1
ATOM 559 C CA . GLU A 1 69 ? -12.789 3.350 13.160 1.00 94.38 69 GLU A CA 1
ATOM 560 C C . GLU A 1 69 ? -11.978 3.781 11.927 1.00 94.38 69 GLU A C 1
ATOM 562 O O . GLU A 1 69 ? -11.653 4.960 11.761 1.00 94.38 69 GLU A O 1
ATOM 567 N N . LEU A 1 70 ? -11.678 2.847 11.015 1.00 93.62 70 LEU A N 1
ATOM 568 C CA . LEU A 1 70 ? -11.000 3.156 9.750 1.00 93.62 70 LEU A CA 1
ATOM 569 C C . LEU A 1 70 ? -11.844 4.068 8.854 1.00 93.62 70 LEU A C 1
ATOM 571 O O . LEU A 1 70 ? -11.303 4.979 8.221 1.00 93.62 70 LEU A O 1
ATOM 575 N N . TYR A 1 71 ? -13.157 3.859 8.823 1.00 94.81 71 TYR A N 1
ATOM 576 C CA . TYR A 1 71 ? -14.068 4.722 8.087 1.00 94.81 71 TYR A CA 1
ATOM 577 C C . TYR A 1 71 ? -14.163 6.112 8.731 1.00 94.81 71 TYR A C 1
ATOM 579 O O . TYR A 1 71 ? -13.989 7.117 8.048 1.00 94.81 71 TYR A O 1
ATOM 587 N N . MET A 1 72 ? -14.353 6.190 10.050 1.00 94.56 72 MET A N 1
ATOM 588 C CA . MET A 1 72 ? -14.528 7.461 10.760 1.00 94.56 72 MET A CA 1
ATOM 589 C C . MET A 1 72 ? -13.274 8.342 10.743 1.00 94.56 72 MET A C 1
ATOM 591 O O . MET A 1 72 ? -13.391 9.560 10.617 1.00 94.56 72 MET A O 1
ATOM 595 N N . GLN A 1 73 ? -12.079 7.757 10.872 1.00 92.62 73 GLN A N 1
ATOM 596 C CA . GLN A 1 73 ? -10.837 8.532 10.986 1.00 92.62 73 GLN A CA 1
ATOM 597 C C . GLN A 1 73 ? -10.119 8.745 9.650 1.00 92.62 73 GLN A C 1
ATOM 599 O O . GLN A 1 73 ? -9.417 9.745 9.482 1.00 92.62 73 GLN A O 1
ATOM 604 N N . HIS A 1 74 ? -10.271 7.816 8.703 1.00 91.19 74 HIS A N 1
ATOM 605 C CA . HIS A 1 74 ? -9.512 7.814 7.451 1.00 91.19 74 HIS A CA 1
ATOM 606 C C . HIS A 1 74 ? -10.377 7.795 6.181 1.00 91.19 74 HIS A C 1
ATOM 608 O O . HIS A 1 74 ? -9.798 7.819 5.096 1.00 91.19 74 HIS A O 1
ATOM 614 N N . ASP A 1 75 ? -11.712 7.798 6.295 1.00 92.56 75 ASP A N 1
ATOM 615 C CA . ASP A 1 75 ? -12.674 7.756 5.175 1.00 92.56 75 ASP A CA 1
ATOM 616 C C . ASP A 1 75 ? -12.457 6.549 4.247 1.00 92.56 75 ASP A C 1
ATOM 618 O O . ASP A 1 75 ? -12.511 6.628 3.018 1.00 92.56 75 ASP A O 1
ATOM 622 N N . ILE A 1 76 ? -12.129 5.401 4.850 1.00 91.75 76 ILE A N 1
ATOM 623 C CA . ILE A 1 76 ? -11.815 4.174 4.120 1.00 91.75 76 ILE A CA 1
ATOM 624 C C . ILE A 1 76 ? -12.768 3.063 4.506 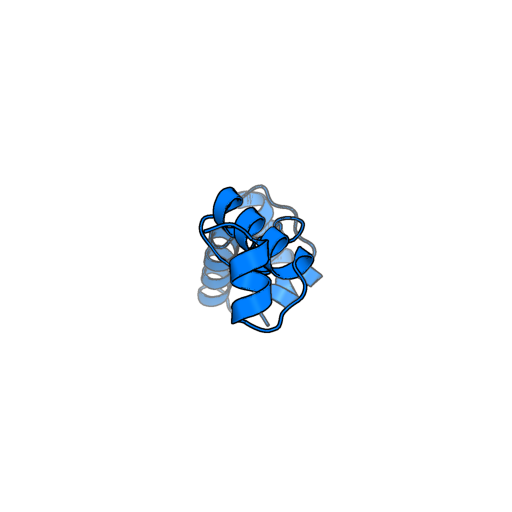1.00 91.75 76 ILE A C 1
ATOM 626 O O . ILE A 1 76 ? -12.725 2.533 5.613 1.00 91.75 76 ILE A O 1
ATOM 630 N N . ASP A 1 77 ? -13.566 2.653 3.526 1.00 91.25 77 ASP A N 1
ATOM 631 C CA . ASP A 1 77 ? -14.398 1.464 3.621 1.00 91.25 77 ASP A CA 1
ATOM 632 C C . ASP A 1 77 ? -13.622 0.227 3.139 1.00 91.25 77 ASP A C 1
ATOM 634 O O . ASP A 1 77 ? -13.296 0.065 1.954 1.00 91.25 77 ASP A O 1
ATOM 638 N N . VAL A 1 78 ? -13.278 -0.647 4.084 1.00 91.12 78 VAL A N 1
ATOM 639 C CA . VAL A 1 78 ? -12.563 -1.904 3.844 1.00 91.12 78 VAL A CA 1
ATOM 640 C C . VAL A 1 78 ? -13.377 -3.089 4.331 1.00 91.12 78 VAL A C 1
ATOM 642 O O . VAL A 1 78 ? -13.890 -3.102 5.438 1.00 91.12 78 VAL A O 1
ATOM 645 N N . SER A 1 79 ? -13.421 -4.156 3.531 1.00 93.81 79 SER A N 1
ATOM 646 C CA . SER A 1 79 ? -14.092 -5.388 3.954 1.00 93.81 79 SER A CA 1
ATOM 647 C C . SER A 1 79 ? -13.428 -6.020 5.186 1.00 93.81 79 SER A C 1
ATOM 649 O O . SER A 1 79 ? -12.198 -6.016 5.295 1.00 93.81 79 SER A O 1
ATOM 651 N N . LEU A 1 80 ? -14.215 -6.704 6.023 1.00 94.19 80 LEU A N 1
ATOM 652 C CA . LEU A 1 80 ? -13.713 -7.496 7.159 1.00 94.19 80 LEU A CA 1
ATOM 653 C C . LEU A 1 80 ? -12.620 -8.498 6.747 1.00 94.19 80 LEU A C 1
ATOM 655 O O . LEU A 1 80 ? -11.643 -8.710 7.462 1.00 94.19 80 LEU A O 1
ATOM 659 N N . ALA A 1 81 ? -12.734 -9.081 5.548 1.00 93.75 81 ALA A N 1
ATOM 660 C CA . ALA A 1 81 ? -11.725 -9.987 5.002 1.00 93.75 81 ALA A CA 1
ATOM 661 C C . ALA A 1 81 ? -10.383 -9.287 4.719 1.00 93.75 81 ALA A C 1
ATOM 663 O O . ALA A 1 81 ? -9.330 -9.917 4.816 1.00 93.75 81 ALA A O 1
ATOM 664 N N . THR A 1 82 ? -10.400 -8.005 4.348 1.00 92.06 82 THR A N 1
ATOM 665 C CA . THR A 1 82 ? -9.187 -7.192 4.179 1.00 92.06 82 THR A CA 1
ATOM 666 C C . THR A 1 82 ? -8.522 -6.950 5.527 1.00 92.06 82 THR A C 1
ATOM 668 O O . THR A 1 82 ? -7.316 -7.159 5.641 1.00 92.06 82 THR A O 1
ATOM 671 N N . ILE A 1 83 ? -9.301 -6.583 6.546 1.00 92.50 83 ILE A N 1
ATOM 672 C CA . ILE A 1 83 ? -8.811 -6.351 7.911 1.00 92.50 83 ILE A CA 1
ATOM 673 C C . ILE A 1 83 ? -8.164 -7.631 8.454 1.00 92.50 83 ILE A C 1
ATOM 675 O O . ILE A 1 83 ? -6.989 -7.624 8.813 1.00 92.50 83 ILE A O 1
ATOM 679 N N . TRP A 1 84 ? -8.866 -8.765 8.373 1.00 92.81 84 TRP A N 1
ATOM 680 C CA . TRP A 1 84 ? -8.343 -10.067 8.797 1.00 92.81 84 TRP A CA 1
ATOM 681 C C . TRP A 1 84 ? -7.025 -10.447 8.106 1.00 92.81 84 TRP A C 1
ATOM 683 O O . TRP A 1 84 ? -6.075 -10.873 8.756 1.00 92.81 84 TRP A O 1
ATOM 693 N N . ARG A 1 85 ? -6.934 -10.271 6.780 1.00 90.50 85 ARG A N 1
ATOM 694 C CA . ARG A 1 85 ? -5.693 -10.544 6.031 1.00 90.50 85 ARG A CA 1
ATOM 695 C C . ARG A 1 85 ? -4.545 -9.617 6.411 1.00 90.50 85 ARG A C 1
ATOM 697 O O . ARG A 1 85 ? -3.405 -10.003 6.210 1.00 90.50 85 ARG A O 1
ATOM 704 N N . THR A 1 86 ? -4.848 -8.409 6.876 1.00 88.81 86 THR A N 1
ATOM 705 C CA . THR A 1 86 ? -3.835 -7.421 7.264 1.00 88.81 86 THR A CA 1
ATOM 706 C C . THR A 1 86 ? -3.316 -7.686 8.681 1.00 88.81 86 THR A C 1
ATOM 708 O O . THR A 1 86 ? -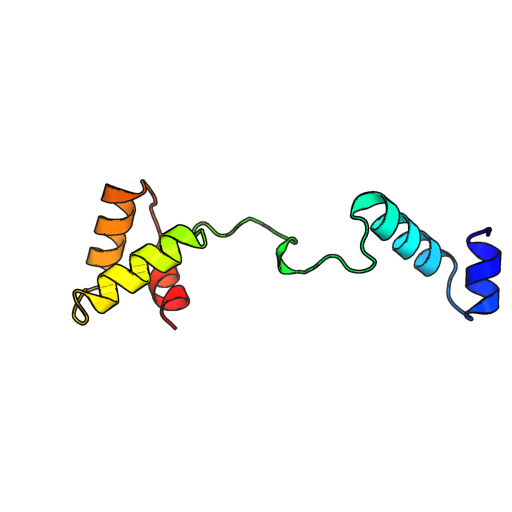2.176 -7.346 8.972 1.00 88.81 86 THR A O 1
ATOM 711 N N . LEU A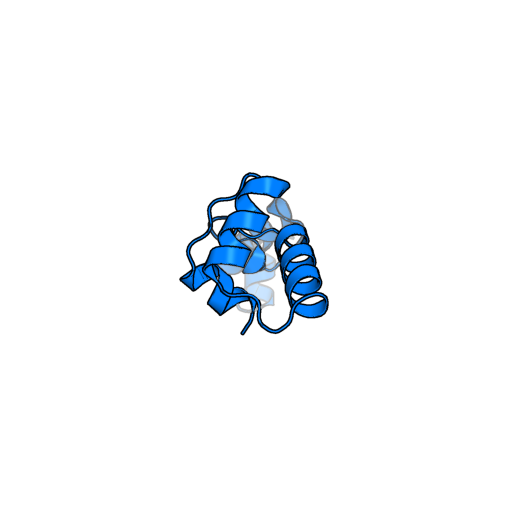 1 87 ? -4.131 -8.304 9.545 1.00 87.94 87 LEU A N 1
ATOM 712 C CA . LEU A 1 87 ? -3.741 -8.719 10.899 1.00 87.94 8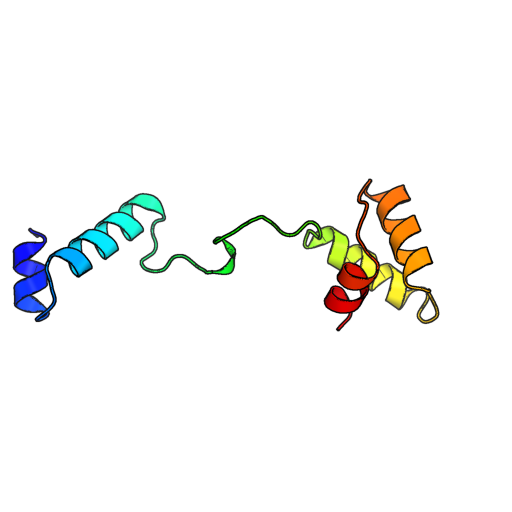7 LEU A CA 1
ATOM 713 C C . LEU A 1 87 ? -2.983 -10.056 10.949 1.00 87.94 87 LEU A C 1
ATOM 715 O O . LEU A 1 87 ? -2.274 -10.307 11.919 1.00 87.94 87 LEU A O 1
ATOM 719 N N . ARG A 1 88 ? -3.162 -10.917 9.942 1.00 85.12 88 ARG A N 1
ATOM 720 C CA . ARG A 1 88 ? -2.486 -12.218 9.829 1.00 85.12 88 ARG A CA 1
ATOM 721 C C . ARG A 1 88 ? -1.016 -12.080 9.437 1.00 85.12 88 ARG A C 1
ATOM 723 O O . ARG A 1 88 ? -0.217 -12.861 10.000 1.00 85.12 88 ARG A O 1
#

Nearest PDB structures (foldseek):
  6pax-assembly1_A  TM=6.637E-01  e=5.410E-04  Homo sapiens
  1mdm-assembly1_A  TM=6.091E-01  e=4.542E-04  Homo sapiens
  1pdn-assembly1_C  TM=4.537E-01  e=7.903E-03  Drosophila melanogaster
  2k27-assembly1_A  TM=4.096E-01  e=8.880E-03  unclassified
  8b9x-assembly2_B  TM=4.632E-01  e=2.934E-01  Homo sapiens

Sequence (88 aa):
KKPTEIAISLDMPVRVVQRVIQTWNEIGEVCRDRRYIGRAPLMSPNHCKFMLALVEQKPDIYLDEIQEELYMQHDIDVSLATIWRTLR